Protein AF-D1YVV6-F1 (afdb_monomer_lite)

Foldseek 3Di:
DWDKFQADQQKWKWFDDQFKIKIKHFLQAWDWAWEDEPPDIDIDTHHRQKIKMKIFRGHDDVSVVVRLVVCCCVSVVSDHFYAYALPDPCLVVDRMHMAIGQKEAAACPDRGRHDRVSNYHHHDDQRHGWMWGGDDSIITTDGGGDTDMDMDGRD

Structure (mmCIF, N/CA/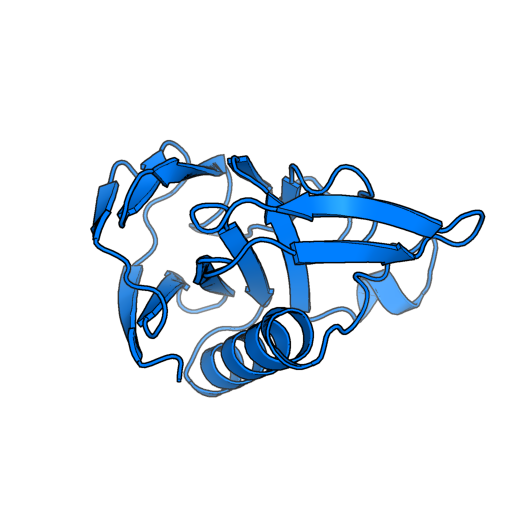C/O backbone):
data_AF-D1YVV6-F1
#
_entry.id   AF-D1YVV6-F1
#
loop_
_atom_site.group_PDB
_atom_site.id
_atom_site.type_symbol
_atom_site.label_atom_id
_atom_site.label_alt_id
_atom_site.label_comp_id
_atom_site.label_asym_id
_atom_site.label_entity_id
_atom_site.label_seq_id
_atom_site.pdbx_PDB_ins_code
_atom_site.Cartn_x
_atom_site.Cartn_y
_atom_site.Cartn_z
_atom_site.occupancy
_atom_site.B_iso_or_equiv
_atom_site.auth_seq_id
_atom_site.auth_comp_id
_atom_site.auth_asym_id
_atom_site.auth_atom_id
_atom_site.pdbx_PDB_model_num
ATOM 1 N N . MET A 1 1 ? 9.052 -7.338 12.928 1.00 87.81 1 MET A N 1
ATOM 2 C CA . MET A 1 1 ? 8.189 -6.784 13.987 1.00 87.81 1 MET A CA 1
ATOM 3 C C . MET A 1 1 ? 7.047 -7.740 14.271 1.00 87.81 1 MET A C 1
ATOM 5 O O . MET A 1 1 ? 6.640 -8.465 13.379 1.00 87.81 1 MET A O 1
ATOM 9 N N . ASN A 1 2 ? 6.530 -7.742 15.497 1.00 90.94 2 ASN A N 1
ATOM 10 C CA . ASN A 1 2 ? 5.262 -8.388 15.822 1.00 90.94 2 ASN A CA 1
ATOM 11 C C . ASN A 1 2 ? 4.398 -7.336 16.509 1.00 90.94 2 ASN A C 1
ATOM 13 O O . ASN A 1 2 ? 4.760 -6.864 17.586 1.00 90.94 2 ASN A O 1
ATOM 17 N N . GLY A 1 3 ? 3.312 -6.927 15.865 1.00 93.69 3 GLY A N 1
ATOM 18 C CA . GLY A 1 3 ? 2.447 -5.865 16.355 1.00 93.69 3 GLY A CA 1
ATOM 19 C C . GLY A 1 3 ? 1.019 -6.027 15.863 1.00 93.69 3 GLY A C 1
ATOM 20 O O . GLY A 1 3 ? 0.771 -6.576 14.791 1.00 93.69 3 GLY A O 1
ATOM 21 N N . GLU A 1 4 ? 0.092 -5.534 16.669 1.00 97.06 4 GLU A N 1
ATOM 22 C CA . GLU A 1 4 ? -1.321 -5.435 16.339 1.00 97.06 4 GLU A CA 1
ATOM 23 C C . GLU A 1 4 ? -1.736 -3.976 16.499 1.00 97.06 4 GLU A C 1
ATOM 25 O O . GLU A 1 4 ? -1.532 -3.374 17.555 1.00 97.06 4 GLU A O 1
ATOM 30 N N . PHE A 1 5 ? -2.288 -3.403 15.435 1.00 97.88 5 PHE A N 1
ATOM 31 C CA . PHE A 1 5 ? -2.622 -1.987 15.367 1.00 97.88 5 PHE A CA 1
ATOM 32 C C . PHE A 1 5 ? -4.107 -1.837 15.075 1.00 97.88 5 PHE A C 1
ATOM 34 O O . PHE A 1 5 ? -4.564 -2.241 14.009 1.00 97.88 5 PHE A O 1
ATOM 41 N N . ALA A 1 6 ? -4.856 -1.237 15.999 1.00 98.00 6 ALA A N 1
ATOM 42 C CA . ALA A 1 6 ? -6.231 -0.831 15.730 1.00 98.00 6 ALA A CA 1
ATOM 43 C C . ALA A 1 6 ? -6.245 0.223 14.613 1.00 98.00 6 ALA A C 1
ATOM 45 O O . ALA A 1 6 ? -5.557 1.242 14.728 1.00 98.00 6 ALA A O 1
ATOM 46 N N . LEU A 1 7 ? -7.019 -0.027 13.559 1.00 98.19 7 LEU A N 1
ATOM 47 C CA . LEU A 1 7 ? -7.073 0.804 12.362 1.00 98.19 7 LEU A CA 1
ATOM 48 C C . LEU A 1 7 ? -8.516 0.915 11.863 1.00 98.19 7 LEU A C 1
ATOM 50 O O . LEU A 1 7 ? -9.076 -0.049 11.336 1.00 98.19 7 LEU A O 1
ATOM 54 N N . GLY A 1 8 ? -9.101 2.097 12.038 1.00 96.38 8 GLY A N 1
ATOM 55 C CA . GLY A 1 8 ? -10.422 2.439 11.518 1.00 96.38 8 GLY A CA 1
ATOM 56 C C . GLY A 1 8 ? -10.426 2.794 10.022 1.00 96.38 8 GLY A C 1
ATOM 57 O O . GLY A 1 8 ? -9.371 2.924 9.401 1.00 96.38 8 GLY A O 1
ATOM 58 N N . PRO A 1 9 ? -11.618 2.997 9.429 1.00 93.88 9 PRO A N 1
ATOM 59 C CA . PRO A 1 9 ? -11.764 3.305 8.004 1.00 93.88 9 PRO A CA 1
ATOM 60 C C . PRO A 1 9 ? -11.236 4.693 7.608 1.00 93.88 9 PRO A C 1
ATOM 62 O O . PRO A 1 9 ? -10.878 4.882 6.449 1.00 93.88 9 PRO A O 1
ATOM 65 N N . ASP A 1 10 ? -11.159 5.642 8.542 1.00 96.75 10 ASP A N 1
ATOM 66 C CA . ASP A 1 10 ? -10.648 7.003 8.303 1.00 96.75 10 ASP A CA 1
ATOM 67 C C . ASP A 1 10 ? -9.241 7.202 8.882 1.00 96.75 10 ASP A C 1
ATOM 69 O O . ASP A 1 10 ? -8.770 8.328 9.049 1.00 96.75 10 ASP A O 1
ATOM 73 N N . GLU A 1 11 ? -8.552 6.107 9.201 1.00 98.31 11 GLU A N 1
ATOM 74 C CA . GLU A 1 11 ? -7.191 6.107 9.725 1.00 98.31 11 GLU A CA 1
ATOM 75 C C . GLU A 1 11 ? -6.213 5.491 8.718 1.00 98.31 11 GLU A C 1
ATOM 77 O O . GLU A 1 11 ? -6.567 4.650 7.891 1.00 98.31 11 GLU A O 1
ATOM 82 N N . ILE A 1 12 ? -4.952 5.900 8.821 1.00 98.75 12 ILE A N 1
ATOM 83 C CA . ILE A 1 12 ? -3.820 5.315 8.101 1.00 98.75 12 ILE A CA 1
ATOM 84 C C . ILE A 1 12 ? -2.764 4.884 9.114 1.00 98.75 12 ILE A C 1
ATOM 86 O O . ILE A 1 12 ? -2.430 5.637 10.030 1.00 98.75 12 ILE A O 1
ATOM 90 N N . LEU A 1 13 ? -2.227 3.679 8.950 1.00 98.69 13 LEU A N 1
ATOM 91 C CA . LEU A 1 13 ? -1.032 3.236 9.658 1.00 98.69 13 LEU A CA 1
ATOM 92 C C . LEU A 1 13 ? 0.180 3.498 8.769 1.00 98.69 13 LEU A C 1
ATOM 94 O O . LEU A 1 13 ? 0.244 2.990 7.653 1.00 98.69 13 LEU A O 1
ATOM 98 N N . PHE A 1 14 ? 1.149 4.248 9.273 1.00 98.44 14 PHE A N 1
ATOM 99 C CA . PHE A 1 14 ? 2.455 4.403 8.652 1.00 98.44 14 PHE A CA 1
ATOM 100 C C . PHE A 1 14 ? 3.468 3.480 9.320 1.00 98.44 14 PHE A C 1
ATOM 102 O O . PHE A 1 14 ? 3.619 3.511 10.541 1.00 98.44 14 PHE A O 1
ATOM 109 N N . LEU A 1 15 ? 4.192 2.709 8.513 1.00 97.94 15 LEU A N 1
ATOM 110 C CA . LEU A 1 15 ? 5.436 2.043 8.888 1.00 97.94 15 LEU A CA 1
ATOM 111 C C . LEU A 1 15 ? 6.590 2.759 8.191 1.00 97.94 15 LEU A C 1
ATOM 113 O O . LEU A 1 15 ? 6.504 3.017 6.993 1.00 97.94 15 LEU A O 1
ATOM 117 N N . PHE A 1 16 ? 7.659 3.095 8.904 1.00 97.00 16 PHE A N 1
ATOM 118 C CA . PHE A 1 16 ? 8.777 3.809 8.291 1.00 97.00 16 PHE A CA 1
ATOM 119 C C . PHE A 1 16 ? 10.118 3.530 8.970 1.00 97.00 16 PHE A C 1
ATOM 121 O O . PHE A 1 16 ? 10.208 3.334 10.185 1.00 97.00 16 PHE A O 1
ATOM 128 N N . ASP A 1 17 ? 11.169 3.566 8.161 1.00 93.62 17 ASP A N 1
ATOM 129 C CA . ASP A 1 17 ? 12.534 3.857 8.585 1.00 93.62 17 ASP A CA 1
ATOM 130 C C . ASP A 1 17 ? 12.938 5.196 7.954 1.00 93.62 17 ASP A C 1
ATOM 132 O O . ASP A 1 17 ? 12.231 5.698 7.085 1.00 93.62 17 ASP A O 1
ATOM 136 N N . GLY A 1 18 ? 14.013 5.840 8.411 1.00 92.19 18 GLY A N 1
ATOM 137 C CA . GLY A 1 18 ? 14.367 7.198 7.964 1.00 92.19 18 GLY A CA 1
ATOM 138 C C . GLY A 1 18 ? 14.415 7.410 6.439 1.00 92.19 18 GLY A C 1
ATOM 139 O O . GLY A 1 18 ? 14.300 8.552 5.999 1.00 92.19 18 GLY A O 1
ATOM 140 N N . ASP A 1 19 ? 14.517 6.333 5.653 1.00 94.25 19 ASP A N 1
ATOM 141 C CA . ASP A 1 19 ? 14.666 6.345 4.200 1.00 94.25 19 ASP A CA 1
ATOM 142 C C . ASP A 1 19 ? 13.456 5.788 3.431 1.00 94.25 19 ASP A C 1
ATOM 144 O O . ASP A 1 19 ? 13.399 5.946 2.213 1.00 94.25 19 ASP A O 1
ATOM 148 N N . ASN A 1 20 ? 12.492 5.133 4.082 1.00 95.50 20 ASN A N 1
ATOM 149 C CA . ASN A 1 20 ? 11.392 4.442 3.405 1.00 95.50 20 ASN A CA 1
ATOM 150 C C . ASN A 1 20 ? 10.090 4.534 4.212 1.00 95.50 20 ASN A C 1
ATOM 152 O O . ASN A 1 20 ? 10.090 4.459 5.440 1.00 95.50 20 ASN A O 1
ATOM 156 N N . THR A 1 21 ? 8.956 4.619 3.515 1.00 97.75 21 THR A N 1
ATOM 157 C CA . THR A 1 21 ? 7.632 4.805 4.128 1.00 97.75 21 THR A CA 1
ATOM 158 C C . THR A 1 21 ? 6.607 3.867 3.504 1.00 97.75 21 THR A C 1
ATOM 160 O O . THR A 1 21 ? 6.446 3.844 2.290 1.00 97.75 21 THR A O 1
ATOM 163 N N . VAL A 1 22 ? 5.847 3.147 4.321 1.00 98.38 22 VAL A N 1
ATOM 164 C CA . VAL A 1 22 ? 4.687 2.352 3.907 1.00 98.38 22 VAL A CA 1
ATOM 165 C C . VAL A 1 22 ? 3.453 2.891 4.610 1.00 98.38 22 VAL A C 1
ATOM 167 O O . VAL A 1 22 ? 3.467 3.069 5.823 1.00 98.38 22 VAL A O 1
ATOM 170 N N . GLY A 1 23 ? 2.385 3.153 3.866 1.00 98.50 23 GLY A N 1
ATOM 171 C CA . GLY A 1 23 ? 1.073 3.476 4.424 1.00 98.50 23 GLY A CA 1
ATOM 172 C C . GLY A 1 23 ? 0.095 2.345 4.183 1.00 98.50 23 GLY A C 1
ATOM 173 O O . GLY A 1 23 ? 0.100 1.750 3.108 1.00 98.50 23 GLY A O 1
ATOM 174 N N . ILE A 1 24 ? -0.742 2.070 5.176 1.00 98.69 24 ILE A N 1
ATOM 175 C CA . ILE A 1 24 ? -1.754 1.021 5.150 1.00 98.69 24 ILE A CA 1
ATOM 176 C C . ILE A 1 24 ? -3.094 1.635 5.547 1.00 98.69 24 ILE A C 1
ATOM 178 O O . ILE A 1 24 ? -3.200 2.264 6.602 1.00 98.69 24 ILE A O 1
ATOM 182 N N . VAL A 1 25 ? -4.116 1.419 4.724 1.00 98.62 25 VAL A N 1
ATOM 183 C CA . VAL A 1 25 ? -5.511 1.774 5.020 1.00 98.62 25 VAL A CA 1
ATOM 184 C C . VAL A 1 25 ? -6.413 0.563 4.834 1.00 98.62 25 VAL A C 1
ATOM 186 O O . VAL A 1 25 ? -6.078 -0.378 4.113 1.00 98.62 25 VAL A O 1
ATOM 189 N N . LYS A 1 26 ? -7.588 0.614 5.456 1.00 98.19 26 LYS A N 1
ATOM 190 C CA . LYS A 1 26 ? -8.684 -0.315 5.181 1.00 98.19 26 LYS A CA 1
ATOM 191 C C . LYS A 1 26 ? -9.363 0.031 3.860 1.00 98.19 26 LYS A C 1
ATOM 193 O O . LYS A 1 26 ? -9.605 1.208 3.574 1.00 98.19 26 LYS A O 1
ATOM 198 N N . ALA A 1 27 ? -9.768 -0.977 3.093 1.00 97.12 27 ALA A N 1
ATOM 199 C CA . ALA A 1 27 ? -10.605 -0.789 1.911 1.00 97.12 27 ALA A CA 1
ATOM 200 C C . ALA A 1 27 ? -11.907 -0.046 2.269 1.00 97.12 27 ALA A C 1
ATOM 202 O O . ALA A 1 27 ? -12.360 0.802 1.497 1.00 97.12 27 ALA A O 1
ATOM 203 N N . GLY A 1 28 ? -12.448 -0.294 3.470 1.00 95.69 28 GLY A N 1
ATOM 204 C CA . GLY A 1 28 ? -13.544 0.445 4.111 1.00 95.69 28 GLY A CA 1
ATOM 205 C C . GLY A 1 28 ? -14.940 0.089 3.603 1.00 95.69 28 GLY A C 1
ATOM 206 O O . GLY A 1 28 ? -15.925 0.298 4.301 1.00 95.69 28 GLY A O 1
ATOM 207 N N . HIS A 1 29 ? -15.037 -0.471 2.403 1.00 94.31 29 HIS A N 1
ATOM 208 C CA . HIS A 1 29 ? -16.267 -0.965 1.801 1.00 94.31 29 HIS A CA 1
ATOM 209 C C . HIS A 1 29 ? -15.943 -2.062 0.789 1.00 94.31 29 HIS A C 1
ATOM 211 O O . HIS A 1 29 ? -14.809 -2.169 0.322 1.00 94.31 29 HIS A O 1
ATOM 217 N N . LEU A 1 30 ? -16.958 -2.850 0.428 1.00 95.69 30 LEU A N 1
ATOM 218 C CA . LEU A 1 30 ? -16.848 -3.807 -0.668 1.00 95.69 30 LEU A CA 1
ATOM 219 C C . LEU A 1 30 ? -16.497 -3.070 -1.958 1.00 95.69 30 LEU A C 1
ATOM 221 O O . LEU A 1 30 ? -17.235 -2.176 -2.382 1.00 95.69 30 LEU A O 1
ATOM 225 N N . LYS A 1 31 ? -15.385 -3.448 -2.589 1.00 93.94 31 LYS A N 1
ATOM 226 C CA . LYS A 1 31 ? -14.962 -2.825 -3.843 1.00 93.94 31 LYS A CA 1
ATOM 227 C C . LYS A 1 31 ? -14.207 -3.755 -4.762 1.00 93.94 31 LYS A C 1
ATOM 229 O O . LYS A 1 31 ? -13.748 -4.822 -4.374 1.00 93.94 31 LYS A O 1
ATOM 234 N N . ARG A 1 32 ? -14.097 -3.295 -6.002 1.00 94.06 32 ARG A N 1
ATOM 235 C CA . ARG A 1 32 ? -13.266 -3.891 -7.037 1.00 94.06 32 ARG A CA 1
ATOM 236 C C . ARG A 1 32 ? -12.043 -3.012 -7.218 1.00 94.06 32 ARG A C 1
ATOM 238 O O . ARG A 1 32 ? -12.189 -1.796 -7.335 1.00 94.06 32 ARG A O 1
ATOM 245 N N . VAL A 1 33 ? -10.876 -3.632 -7.240 1.00 94.00 33 VAL A N 1
ATOM 246 C CA . VAL A 1 33 ? -9.630 -3.014 -7.674 1.00 94.00 33 VAL A CA 1
ATOM 247 C C . VAL A 1 33 ? -9.284 -3.605 -9.030 1.00 94.00 33 VAL A C 1
ATOM 249 O O . VAL A 1 33 ? -9.237 -4.825 -9.184 1.00 94.00 33 VAL A O 1
ATOM 252 N N . PHE A 1 34 ? -9.096 -2.725 -10.006 1.00 94.00 34 PHE A N 1
ATOM 253 C CA . PHE A 1 34 ? -8.647 -3.090 -11.342 1.00 94.00 34 PHE A CA 1
ATOM 254 C C . PHE A 1 34 ? -7.125 -3.103 -11.350 1.00 94.00 34 PHE A C 1
ATOM 256 O O . PHE A 1 34 ? -6.495 -2.174 -10.839 1.00 94.00 34 PHE A O 1
ATOM 263 N N . ILE A 1 35 ? -6.547 -4.170 -11.882 1.00 95.19 35 ILE A N 1
ATOM 264 C CA . ILE A 1 35 ? -5.109 -4.367 -11.995 1.00 95.19 35 ILE A CA 1
ATOM 265 C C . ILE A 1 35 ? -4.808 -4.454 -13.486 1.00 95.19 35 ILE A C 1
ATOM 267 O O . ILE A 1 35 ? -5.149 -5.432 -14.146 1.00 95.19 35 ILE A O 1
ATOM 271 N N . GLU A 1 36 ? -4.190 -3.407 -14.010 1.00 94.12 36 GLU A N 1
ATOM 272 C CA . GLU A 1 36 ? -3.888 -3.259 -15.429 1.00 94.12 36 GLU A CA 1
ATOM 273 C C . GLU A 1 36 ? -2.487 -3.785 -15.702 1.00 94.12 36 GLU A C 1
ATOM 275 O O . GLU A 1 36 ? -1.497 -3.261 -15.178 1.00 94.12 36 GLU A O 1
ATOM 280 N N . THR A 1 37 ? -2.399 -4.821 -16.527 1.00 91.50 37 THR A N 1
ATOM 281 C CA . THR A 1 37 ? -1.132 -5.351 -17.032 1.00 91.50 37 THR A CA 1
ATOM 282 C C . THR A 1 37 ? -0.943 -4.927 -18.492 1.00 91.50 37 THR A C 1
ATOM 284 O O . THR A 1 37 ? -1.787 -4.250 -19.072 1.00 91.50 37 THR A O 1
ATOM 287 N N . GLU A 1 38 ? 0.175 -5.295 -19.122 1.00 88.06 38 GLU A N 1
ATOM 288 C CA . GLU A 1 38 ? 0.355 -5.015 -20.557 1.00 88.06 38 GLU A CA 1
ATOM 289 C C . GLU A 1 38 ? -0.593 -5.839 -21.445 1.00 88.06 38 GLU A C 1
ATOM 291 O O . GLU A 1 38 ? -0.930 -5.407 -22.546 1.00 88.06 38 GLU A O 1
ATOM 296 N N . ASP A 1 39 ? -1.006 -7.019 -20.976 1.00 89.56 39 ASP A N 1
ATOM 297 C CA . ASP A 1 39 ? -1.680 -8.025 -21.797 1.00 89.56 39 ASP A CA 1
ATOM 298 C C . ASP A 1 39 ? -3.177 -8.168 -21.453 1.00 89.56 39 ASP A C 1
ATOM 300 O O . ASP A 1 39 ? -3.981 -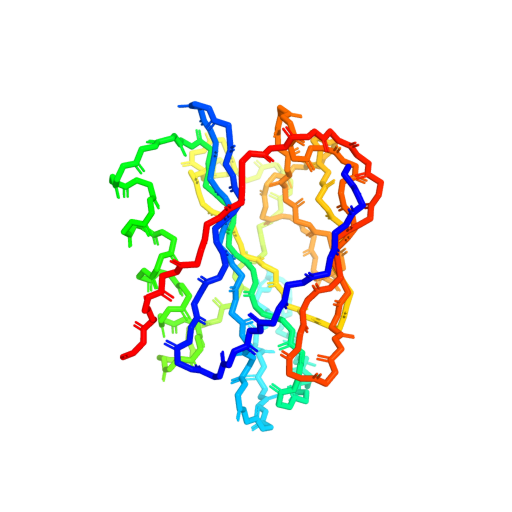8.494 -22.327 1.00 89.56 39 ASP A O 1
ATOM 304 N N . GLU A 1 40 ? -3.565 -7.898 -20.203 1.00 92.44 40 GLU A N 1
ATOM 305 C CA . GLU A 1 40 ? -4.944 -8.018 -19.715 1.00 92.44 40 GLU A CA 1
ATOM 306 C C . GLU A 1 40 ? -5.248 -7.126 -18.495 1.00 92.44 40 GLU A C 1
ATOM 308 O O . GLU A 1 40 ? -4.342 -6.684 -17.782 1.00 92.44 40 GLU A O 1
ATOM 313 N N . GLU A 1 41 ? -6.542 -6.924 -18.233 1.00 94.00 41 GLU A N 1
ATOM 314 C CA . GLU A 1 41 ? -7.068 -6.335 -16.997 1.00 94.00 41 GLU A CA 1
ATOM 315 C C . GLU A 1 41 ? -7.528 -7.464 -16.061 1.00 94.00 41 GLU A C 1
ATOM 317 O O . GLU A 1 41 ? -8.348 -8.308 -16.434 1.00 94.00 41 GLU A O 1
ATOM 322 N N . LEU A 1 42 ? -7.029 -7.463 -14.826 1.00 93.81 42 LEU A N 1
ATOM 323 C CA . LEU A 1 42 ? -7.483 -8.355 -13.763 1.00 93.81 42 LEU A CA 1
ATOM 324 C C . LEU A 1 42 ? -8.373 -7.583 -12.783 1.00 93.81 42 LEU A C 1
ATOM 326 O O . LEU A 1 42 ? -8.164 -6.399 -12.520 1.00 93.81 42 LEU A O 1
ATOM 330 N N . VAL A 1 43 ? -9.351 -8.269 -12.190 1.00 94.00 43 VAL A N 1
ATOM 331 C CA . VAL A 1 43 ? -10.262 -7.677 -11.201 1.00 94.00 43 VAL A CA 1
ATOM 332 C C . VAL A 1 43 ? -10.131 -8.410 -9.876 1.00 94.00 43 VAL A C 1
ATOM 334 O O . VAL A 1 43 ? -10.429 -9.600 -9.786 1.00 94.00 43 VAL A O 1
ATOM 337 N N . GLN A 1 44 ? -9.754 -7.676 -8.831 1.00 94.25 44 GLN A N 1
ATOM 338 C CA . GLN A 1 44 ? -9.701 -8.182 -7.465 1.00 94.25 44 GLN A CA 1
ATOM 339 C C . GLN A 1 44 ? -10.842 -7.606 -6.627 1.00 94.25 44 GLN A C 1
ATOM 341 O O . GLN A 1 44 ? -11.097 -6.401 -6.632 1.00 94.25 44 GLN A O 1
ATOM 346 N N . PHE A 1 45 ? -11.530 -8.472 -5.886 1.00 95.69 45 PHE A N 1
ATOM 347 C CA . PHE A 1 45 ? -12.576 -8.077 -4.947 1.00 95.69 45 PHE A CA 1
ATOM 348 C C . PHE A 1 45 ? -11.975 -7.895 -3.559 1.00 95.69 45 PHE A C 1
ATOM 350 O O . PHE A 1 45 ? -11.284 -8.786 -3.076 1.00 95.69 45 PHE A O 1
ATOM 357 N N . LEU A 1 46 ? -12.262 -6.756 -2.931 1.00 96.88 46 LEU A N 1
ATOM 358 C CA . LEU A 1 46 ? -11.852 -6.452 -1.567 1.00 96.88 46 LEU A CA 1
ATOM 359 C C . LEU A 1 46 ? -13.066 -6.379 -0.644 1.00 96.88 46 LEU A C 1
ATOM 361 O O . LEU A 1 46 ? -14.050 -5.692 -0.946 1.00 96.88 46 LEU A O 1
ATOM 365 N N . GLY A 1 47 ? -12.970 -7.056 0.496 1.00 97.19 47 GLY A N 1
ATOM 366 C CA . GLY A 1 47 ? -13.819 -6.853 1.661 1.00 97.19 47 GLY A CA 1
ATOM 367 C C . GLY A 1 47 ? -13.515 -5.523 2.366 1.00 97.19 47 GLY A C 1
ATOM 368 O O . GLY A 1 47 ? -12.428 -4.976 2.200 1.00 97.19 47 GLY A O 1
ATOM 369 N N . PRO A 1 48 ? -14.433 -4.993 3.200 1.00 97.06 48 PRO A N 1
ATOM 370 C CA . PRO A 1 48 ? -14.204 -3.746 3.941 1.00 97.06 48 PRO A CA 1
ATOM 371 C C . PRO A 1 48 ? -12.950 -3.764 4.827 1.00 97.06 48 PRO A C 1
ATOM 373 O O . PRO A 1 48 ? -12.325 -2.722 5.032 1.00 97.06 48 PRO A O 1
ATOM 376 N N . GLU A 1 49 ? -12.589 -4.946 5.329 1.00 97.75 49 GLU A N 1
ATOM 377 C CA . GLU A 1 49 ? -11.453 -5.147 6.227 1.00 97.75 49 GLU A CA 1
ATOM 378 C C . GLU A 1 49 ? -10.118 -5.357 5.512 1.00 97.75 49 GLU A C 1
ATOM 380 O O . GLU A 1 49 ? -9.074 -5.242 6.164 1.00 97.75 49 GLU A O 1
ATOM 385 N N . ASP A 1 50 ? -10.145 -5.630 4.207 1.00 97.81 50 ASP A N 1
ATOM 386 C CA . ASP A 1 50 ? -8.938 -5.840 3.416 1.00 97.81 50 ASP A CA 1
ATOM 387 C C . ASP A 1 50 ? -8.100 -4.566 3.371 1.00 97.81 50 ASP A C 1
ATOM 389 O O . ASP A 1 50 ? -8.576 -3.449 3.608 1.00 97.81 50 ASP A O 1
ATOM 393 N N . LEU A 1 51 ? -6.817 -4.737 3.086 1.00 98.25 51 LEU A N 1
ATOM 394 C CA . LEU A 1 51 ? -5.838 -3.668 3.131 1.00 98.25 51 LEU A CA 1
ATOM 395 C C . LEU A 1 51 ? -5.591 -3.111 1.735 1.00 98.25 51 LEU A C 1
ATOM 397 O O . LEU A 1 51 ? -5.570 -3.839 0.745 1.00 98.25 51 LEU A O 1
ATOM 401 N N . ILE A 1 52 ? -5.324 -1.812 1.679 1.00 97.81 52 ILE A N 1
ATOM 402 C CA . ILE A 1 52 ? -4.651 -1.174 0.551 1.00 97.81 52 ILE A CA 1
ATOM 403 C C . ILE A 1 52 ? -3.383 -0.554 1.121 1.00 97.81 52 ILE A C 1
ATOM 405 O O . ILE A 1 52 ? -3.444 0.276 2.033 1.00 97.81 52 ILE A O 1
ATOM 409 N N . ALA A 1 53 ? -2.234 -0.991 0.617 1.00 98.12 53 ALA A N 1
ATOM 410 C CA . ALA A 1 53 ? -0.934 -0.566 1.101 1.00 98.12 53 ALA A CA 1
ATOM 411 C C . ALA A 1 53 ? -0.127 0.084 -0.020 1.00 98.12 53 ALA A C 1
ATOM 413 O O . ALA A 1 53 ? -0.055 -0.435 -1.131 1.00 98.12 53 ALA A O 1
ATOM 414 N N . ALA A 1 54 ? 0.509 1.209 0.286 1.00 97.69 54 ALA A N 1
ATOM 415 C CA . ALA A 1 54 ? 1.399 1.912 -0.622 1.00 97.69 54 ALA A CA 1
ATOM 416 C C . ALA A 1 54 ? 2.786 2.007 0.005 1.00 97.69 54 ALA A C 1
ATOM 418 O O . ALA A 1 54 ? 2.922 2.449 1.143 1.00 97.69 54 ALA A O 1
ATOM 419 N N . SER A 1 55 ? 3.810 1.609 -0.742 1.00 97.06 55 SER A N 1
ATOM 420 C CA . SER A 1 55 ? 5.207 1.680 -0.324 1.00 97.06 55 SER A CA 1
ATOM 421 C C . SER A 1 55 ? 5.933 2.734 -1.136 1.00 97.06 55 SER A C 1
ATOM 423 O O . SER A 1 55 ? 5.900 2.697 -2.366 1.00 97.06 55 SER A O 1
ATOM 425 N N . CYS A 1 56 ? 6.580 3.663 -0.444 1.00 96.38 56 CYS A N 1
ATOM 426 C CA . CYS A 1 56 ? 7.408 4.716 -0.993 1.00 96.38 56 CYS A CA 1
ATOM 427 C C . CYS A 1 56 ? 8.868 4.508 -0.581 1.00 96.38 56 CYS A C 1
ATOM 429 O O . CYS A 1 56 ? 9.179 4.340 0.598 1.00 96.38 56 CYS A O 1
ATOM 431 N N . PHE A 1 57 ? 9.776 4.557 -1.556 1.00 93.25 57 PHE A N 1
ATOM 432 C CA . PHE A 1 57 ? 11.220 4.364 -1.350 1.00 93.25 57 PHE A CA 1
ATOM 433 C C . PHE A 1 57 ? 11.930 5.653 -0.908 1.00 93.25 57 PHE A C 1
ATOM 435 O O . PHE A 1 57 ? 13.069 5.903 -1.301 1.00 93.25 57 PHE A O 1
ATOM 442 N N . GLU A 1 58 ? 11.207 6.500 -0.178 1.00 94.8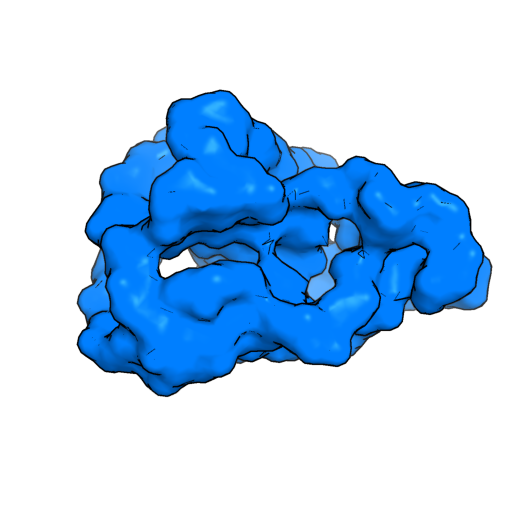8 58 GLU A N 1
ATOM 443 C CA . GLU A 1 58 ? 11.679 7.741 0.428 1.00 94.88 58 GLU A CA 1
ATOM 444 C C . GLU A 1 58 ? 11.078 7.863 1.846 1.00 94.88 58 GLU A C 1
ATOM 446 O O . GLU A 1 58 ? 10.010 7.312 2.145 1.00 94.88 58 GLU A O 1
ATOM 451 N N . GLY A 1 59 ? 11.769 8.590 2.726 1.00 94.81 59 GLY A N 1
ATOM 452 C CA . GLY A 1 59 ? 11.336 8.880 4.092 1.00 94.81 59 GLY A CA 1
ATOM 453 C C . GLY A 1 59 ? 10.795 10.302 4.277 1.00 94.81 59 GLY A C 1
ATOM 454 O O . GLY A 1 59 ? 10.907 11.168 3.405 1.00 94.81 59 GLY A O 1
ATOM 455 N N . GLY A 1 60 ? 10.232 10.556 5.460 1.00 96.25 60 GLY A N 1
ATOM 456 C CA . GLY A 1 60 ? 9.792 11.882 5.901 1.00 96.25 60 GLY A CA 1
ATOM 457 C C . GLY A 1 60 ? 8.401 12.309 5.416 1.00 96.25 60 GLY A C 1
ATOM 458 O O . GLY A 1 60 ? 7.682 11.577 4.740 1.00 96.25 60 GLY A O 1
ATOM 459 N N . GLU A 1 61 ? 8.013 13.535 5.775 1.00 96.44 61 GLU A N 1
ATOM 460 C CA . GLU A 1 61 ? 6.644 14.045 5.585 1.00 96.44 61 GLU A CA 1
ATOM 461 C C . GLU A 1 61 ? 6.196 14.068 4.120 1.00 96.44 61 GLU A C 1
ATOM 463 O O . GLU A 1 61 ? 5.067 13.707 3.800 1.00 96.44 61 GLU A O 1
ATOM 468 N N . LYS A 1 62 ? 7.098 14.404 3.190 1.00 96.69 62 LYS A N 1
ATOM 469 C CA . LYS A 1 62 ? 6.774 14.379 1.758 1.00 96.69 62 LYS A CA 1
ATOM 470 C C . LYS A 1 62 ? 6.398 12.972 1.281 1.00 96.69 62 LYS A C 1
ATOM 472 O O . LYS A 1 62 ? 5.462 12.833 0.496 1.00 96.69 62 LYS A O 1
ATOM 477 N N . ALA A 1 63 ? 7.101 11.942 1.755 1.00 97.00 63 ALA A N 1
ATOM 478 C CA . ALA A 1 63 ? 6.790 10.559 1.416 1.00 97.00 63 ALA A CA 1
ATOM 479 C C . ALA A 1 63 ? 5.433 10.137 2.000 1.00 97.00 63 ALA A C 1
ATOM 481 O O . ALA A 1 63 ? 4.632 9.526 1.294 1.00 97.00 63 ALA A O 1
ATOM 482 N N . ARG A 1 64 ? 5.124 10.540 3.242 1.00 97.75 64 ARG A N 1
ATOM 483 C CA . ARG A 1 64 ? 3.809 10.309 3.871 1.00 97.75 64 ARG A CA 1
ATOM 484 C C . ARG A 1 64 ? 2.664 10.926 3.066 1.00 97.75 64 ARG A C 1
ATOM 486 O O . ARG A 1 64 ? 1.658 10.257 2.840 1.00 97.75 64 ARG A O 1
ATOM 493 N N . GLU A 1 65 ? 2.835 12.148 2.566 1.00 97.94 65 GLU A N 1
ATOM 494 C CA . GLU A 1 65 ? 1.829 12.814 1.728 1.00 97.94 65 GLU A CA 1
ATOM 495 C C . GLU A 1 65 ? 1.666 12.151 0.353 1.00 97.94 65 GLU A C 1
ATOM 497 O O . GLU A 1 65 ? 0.541 11.993 -0.129 1.00 97.94 65 GLU A O 1
ATOM 502 N N . MET A 1 66 ? 2.758 11.684 -0.262 1.00 97.56 66 MET A N 1
ATOM 503 C CA . MET A 1 66 ? 2.694 10.894 -1.500 1.00 97.56 66 MET A CA 1
ATOM 504 C C . MET A 1 66 ? 1.935 9.577 -1.295 1.00 97.56 66 MET A C 1
ATOM 506 O O . MET A 1 66 ? 1.064 9.232 -2.093 1.00 97.56 66 MET A O 1
ATOM 510 N N . VAL A 1 67 ? 2.244 8.868 -0.207 1.00 98.25 67 VAL A N 1
ATOM 511 C CA . VAL A 1 67 ? 1.584 7.622 0.203 1.00 98.25 67 VAL A CA 1
ATOM 512 C C . VAL A 1 67 ? 0.093 7.848 0.436 1.00 98.25 67 VAL A C 1
ATOM 514 O O . VAL A 1 67 ? -0.728 7.177 -0.185 1.00 98.25 67 VAL A O 1
ATOM 517 N N . ARG A 1 68 ? -0.267 8.835 1.261 1.00 98.44 68 ARG A N 1
ATOM 518 C CA . ARG A 1 68 ? -1.657 9.225 1.529 1.00 98.44 68 ARG A CA 1
ATOM 519 C C . ARG A 1 68 ? -2.410 9.552 0.239 1.00 98.44 68 ARG A C 1
ATOM 521 O O . ARG A 1 68 ? -3.506 9.041 0.032 1.00 98.44 68 ARG A O 1
ATOM 528 N N . SER A 1 69 ? -1.813 10.361 -0.636 1.00 97.88 69 SER A N 1
ATOM 529 C CA . SER A 1 69 ? -2.427 10.770 -1.905 1.00 97.88 69 SER A CA 1
ATOM 530 C C . SER A 1 69 ? -2.684 9.579 -2.824 1.00 97.88 69 SER A C 1
ATOM 532 O O . SER A 1 69 ? -3.766 9.471 -3.395 1.00 97.88 69 SER A O 1
ATOM 534 N N . MET A 1 70 ? -1.725 8.657 -2.949 1.00 97.31 70 MET A N 1
ATOM 535 C CA . MET A 1 70 ? -1.925 7.457 -3.761 1.00 97.31 70 MET A CA 1
ATOM 536 C C . MET A 1 70 ? -3.017 6.558 -3.178 1.00 97.31 70 MET A C 1
ATOM 538 O O . MET A 1 70 ? -3.898 6.109 -3.906 1.00 97.31 70 MET A O 1
ATOM 542 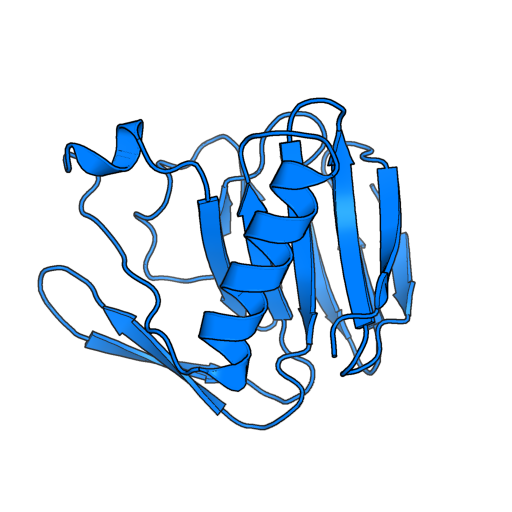N N . LEU A 1 71 ? -2.996 6.323 -1.865 1.00 97.94 71 LEU A N 1
ATOM 543 C CA . LEU A 1 71 ? -4.025 5.523 -1.202 1.00 97.94 71 LEU A CA 1
ATOM 544 C C . LEU A 1 71 ? -5.413 6.141 -1.375 1.00 97.94 71 LEU A C 1
ATOM 546 O O . LEU A 1 71 ? -6.371 5.413 -1.611 1.00 97.94 71 LEU A O 1
ATOM 550 N N . PHE A 1 72 ? -5.522 7.470 -1.341 1.00 97.81 72 PHE A N 1
ATOM 551 C CA . PHE A 1 72 ? -6.761 8.179 -1.653 1.00 97.81 72 PHE A CA 1
ATOM 552 C C . PHE A 1 72 ? -7.200 7.968 -3.109 1.00 97.81 72 PHE A C 1
ATOM 554 O O . PHE A 1 72 ? -8.354 7.630 -3.358 1.00 97.81 72 PHE A O 1
ATOM 561 N N . LEU A 1 73 ? -6.292 8.104 -4.078 1.00 96.94 73 LEU A N 1
ATOM 562 C CA . LEU A 1 73 ? -6.604 7.917 -5.501 1.00 96.94 73 LEU A CA 1
ATOM 563 C C . LEU A 1 73 ? -7.038 6.485 -5.833 1.00 96.94 73 LEU A C 1
ATOM 565 O O . LEU A 1 73 ? -7.930 6.296 -6.660 1.00 96.94 73 LEU A O 1
ATOM 569 N N . VAL A 1 74 ? -6.440 5.484 -5.189 1.00 95.62 74 VAL A N 1
ATOM 570 C CA . VAL A 1 74 ? -6.816 4.075 -5.367 1.00 95.62 74 VAL A CA 1
ATOM 571 C C . VAL A 1 74 ? -8.123 3.774 -4.636 1.00 95.62 74 VAL A C 1
ATOM 573 O O . VAL A 1 74 ? -9.053 3.228 -5.225 1.00 95.62 74 VAL A O 1
ATOM 576 N N . ARG A 1 75 ? -8.231 4.150 -3.355 1.00 95.94 75 ARG A N 1
ATOM 577 C CA . ARG A 1 75 ? -9.394 3.814 -2.529 1.00 95.94 75 ARG A CA 1
ATOM 578 C C . ARG A 1 75 ? -10.627 4.622 -2.936 1.00 95.94 75 ARG A C 1
ATOM 580 O O . ARG A 1 75 ? -11.660 4.019 -3.188 1.00 95.94 75 ARG A O 1
ATOM 587 N N . GLU A 1 76 ? -10.544 5.941 -3.010 1.00 95.69 76 GLU A N 1
ATOM 588 C CA . GLU A 1 76 ? -11.704 6.802 -3.287 1.00 95.69 76 GLU A CA 1
ATOM 589 C C . GLU A 1 76 ? -11.838 7.133 -4.773 1.00 95.69 76 GLU A C 1
ATOM 591 O O . GLU A 1 76 ? -12.944 7.212 -5.301 1.00 95.69 76 GLU A O 1
ATOM 596 N N . GLY A 1 77 ? -10.707 7.309 -5.462 1.00 93.62 77 GLY A N 1
ATOM 597 C CA . GLY A 1 77 ? -10.688 7.684 -6.877 1.00 93.62 77 GLY A CA 1
ATOM 598 C C . GLY A 1 77 ? -10.872 6.521 -7.856 1.00 93.62 77 GLY A C 1
ATOM 599 O O . GLY A 1 77 ? -11.096 6.771 -9.036 1.00 93.62 77 GLY A O 1
ATOM 600 N N . GLY A 1 78 ? -10.762 5.267 -7.402 1.00 92.75 78 GLY A N 1
ATOM 601 C CA . GLY A 1 78 ? -10.859 4.087 -8.268 1.00 92.75 78 GLY A CA 1
ATOM 602 C C . GLY A 1 78 ? -9.722 3.969 -9.288 1.00 92.75 78 GLY A C 1
ATOM 603 O O . GLY A 1 78 ? -9.904 3.348 -10.332 1.00 92.75 78 GLY A O 1
ATOM 604 N N . THR A 1 79 ? -8.566 4.583 -9.012 1.00 95.00 79 THR A N 1
ATOM 605 C CA . THR A 1 79 ? -7.390 4.493 -9.891 1.00 95.00 79 THR A CA 1
ATOM 606 C C . THR A 1 79 ? -6.928 3.035 -9.984 1.00 95.00 79 THR A C 1
ATOM 608 O O . THR A 1 79 ? -6.735 2.414 -8.934 1.00 95.00 79 THR A O 1
ATOM 611 N N . PRO A 1 80 ? -6.731 2.480 -11.196 1.00 93.12 80 PRO A N 1
ATOM 612 C CA . PRO A 1 80 ? -6.263 1.109 -11.350 1.00 93.12 80 PRO A CA 1
ATOM 613 C C . PRO A 1 80 ? -4.823 0.944 -10.851 1.00 93.12 80 PRO A C 1
ATOM 615 O O . PRO A 1 80 ? -4.009 1.873 -10.900 1.00 93.12 80 PRO A O 1
ATOM 618 N N . LEU A 1 81 ? -4.491 -0.264 -10.400 1.00 93.69 81 LEU A N 1
ATOM 619 C CA . LEU A 1 81 ? -3.127 -0.654 -10.068 1.00 93.69 81 LEU A CA 1
ATOM 620 C C . LEU A 1 81 ? -2.394 -1.038 -11.349 1.00 93.69 81 LEU A C 1
ATOM 622 O O . LEU A 1 81 ? -2.758 -1.998 -12.016 1.00 93.69 81 LEU A O 1
ATOM 626 N N . LEU A 1 82 ? -1.357 -0.281 -11.695 1.00 91.44 82 LEU A N 1
ATOM 627 C CA . LEU A 1 82 ? -0.583 -0.529 -12.906 1.00 91.44 82 LEU A CA 1
ATOM 628 C C . LEU A 1 82 ? 0.546 -1.523 -12.626 1.00 91.44 82 LEU A C 1
ATOM 630 O O . LEU A 1 82 ? 1.419 -1.265 -11.791 1.00 91.44 82 LEU A O 1
ATOM 634 N N . VAL A 1 83 ? 0.563 -2.618 -13.377 1.00 90.31 83 VAL A N 1
ATOM 635 C CA . VAL A 1 83 ? 1.597 -3.649 -13.329 1.00 90.31 83 VAL A CA 1
ATOM 636 C C . VAL A 1 83 ? 2.413 -3.585 -14.611 1.00 90.31 83 VAL A C 1
ATOM 638 O O . VAL A 1 83 ? 1.948 -3.859 -15.714 1.00 90.31 83 VAL A O 1
ATOM 641 N N . LEU A 1 84 ? 3.674 -3.208 -14.459 1.00 89.25 84 LEU A N 1
ATOM 642 C CA . LEU A 1 84 ? 4.635 -3.093 -15.539 1.00 89.25 84 LEU A CA 1
ATOM 643 C C . LEU A 1 84 ? 5.353 -4.423 -15.773 1.00 89.25 84 LEU A C 1
ATOM 645 O O . LEU A 1 84 ? 5.637 -5.180 -14.843 1.00 89.25 84 LEU A O 1
ATOM 649 N N . ARG A 1 85 ? 5.794 -4.662 -17.010 1.00 86.69 85 ARG A N 1
ATOM 650 C CA . ARG A 1 85 ? 6.786 -5.712 -17.268 1.00 86.69 85 ARG A CA 1
ATOM 651 C C . ARG A 1 85 ? 8.106 -5.395 -16.559 1.00 86.69 85 ARG A C 1
ATOM 653 O O . ARG A 1 85 ? 8.526 -4.241 -16.468 1.00 86.69 85 ARG A O 1
ATOM 660 N N . LYS A 1 86 ? 8.821 -6.436 -16.119 1.00 84.69 86 LYS A N 1
ATOM 661 C CA . LYS A 1 86 ? 10.087 -6.307 -15.366 1.00 84.69 86 LYS A CA 1
ATOM 662 C C . LYS A 1 86 ? 11.156 -5.470 -16.077 1.00 84.69 86 LYS A C 1
ATOM 664 O O . LYS A 1 86 ? 11.902 -4.752 -15.419 1.00 84.69 86 LYS A O 1
ATOM 669 N N . SER A 1 87 ? 11.212 -5.529 -17.405 1.00 86.00 87 SER A N 1
ATOM 670 C CA . SER A 1 87 ? 12.162 -4.780 -18.238 1.00 86.00 87 SER A CA 1
ATOM 671 C C . SER A 1 87 ? 11.719 -3.348 -18.568 1.00 86.00 87 SER A C 1
ATOM 673 O O . SER A 1 87 ? 12.440 -2.639 -19.271 1.00 86.00 87 SER A O 1
ATOM 675 N N . HIS A 1 88 ? 10.554 -2.897 -18.092 1.00 88.69 88 HIS A N 1
ATOM 676 C CA . HIS A 1 88 ? 10.017 -1.594 -18.466 1.00 88.69 88 HIS A CA 1
ATOM 677 C C . HIS A 1 88 ? 10.842 -0.441 -17.851 1.00 88.69 88 HIS A C 1
ATOM 679 O O . HIS A 1 88 ? 11.030 -0.416 -16.636 1.00 88.69 88 HIS A O 1
ATOM 685 N N . PRO A 1 89 ? 11.268 0.588 -18.614 1.00 87.00 89 PRO A N 1
ATOM 686 C CA . PRO A 1 89 ? 12.140 1.661 -18.106 1.00 87.00 89 PRO A CA 1
ATOM 687 C C . PRO A 1 89 ? 11.571 2.477 -16.936 1.00 87.00 89 PRO A C 1
ATOM 689 O O . PRO A 1 89 ? 12.300 3.186 -16.240 1.00 87.00 89 PRO A O 1
ATOM 692 N N . ALA A 1 90 ? 10.251 2.464 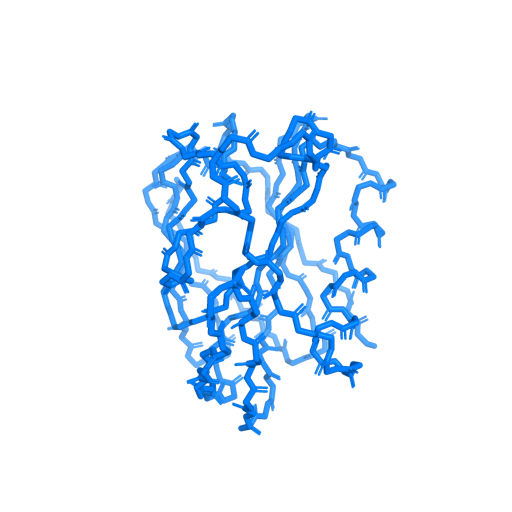-16.737 1.00 87.31 90 ALA A N 1
ATOM 693 C CA . ALA A 1 90 ? 9.636 3.146 -15.601 1.00 87.31 90 ALA A CA 1
ATOM 694 C C . ALA A 1 90 ? 9.877 2.428 -14.264 1.00 87.31 90 ALA A C 1
ATOM 696 O O . ALA A 1 90 ? 9.900 3.119 -13.251 1.00 87.31 90 ALA A O 1
ATOM 697 N N . THR A 1 91 ? 10.138 1.113 -14.236 1.00 84.38 91 THR A N 1
ATOM 698 C CA . THR A 1 91 ? 10.369 0.368 -12.978 1.00 84.38 91 THR A CA 1
ATOM 699 C C . THR A 1 91 ? 11.552 0.930 -12.183 1.00 84.38 91 THR A C 1
ATOM 701 O O . THR A 1 91 ? 11.506 0.967 -10.958 1.00 84.38 91 THR A O 1
ATOM 704 N N . GLN A 1 92 ? 12.567 1.476 -12.865 1.00 83.25 92 GLN A N 1
ATOM 705 C CA . GLN A 1 92 ? 13.720 2.148 -12.247 1.00 83.25 92 GLN A CA 1
ATOM 706 C C . GLN A 1 92 ? 13.401 3.530 -11.655 1.00 83.25 92 GLN A C 1
ATOM 708 O O . GLN A 1 92 ? 14.181 4.064 -10.871 1.00 83.25 92 GLN A O 1
ATOM 713 N N . ARG A 1 93 ? 12.281 4.137 -12.061 1.00 86.94 93 ARG A N 1
ATOM 714 C CA . ARG A 1 93 ? 11.856 5.488 -11.663 1.00 86.94 93 ARG A CA 1
ATOM 715 C C . ARG A 1 93 ? 10.676 5.478 -10.697 1.00 86.94 93 ARG A C 1
ATOM 717 O O . ARG A 1 93 ? 10.349 6.531 -10.152 1.00 86.94 93 ARG A O 1
ATOM 724 N N . LEU A 1 94 ? 10.032 4.326 -10.498 1.00 87.12 94 LEU A N 1
ATOM 725 C CA . LEU A 1 94 ? 8.943 4.187 -9.543 1.00 87.12 94 LEU A CA 1
ATOM 726 C C . LEU A 1 94 ? 9.463 4.475 -8.139 1.00 87.12 94 LEU A C 1
ATOM 728 O O . LEU A 1 94 ? 10.307 3.761 -7.603 1.00 87.12 94 LEU A O 1
ATOM 732 N N . LYS A 1 95 ? 8.931 5.542 -7.551 1.00 88.69 95 LYS A N 1
ATOM 733 C CA . LYS A 1 95 ? 9.172 5.908 -6.153 1.00 88.69 95 LYS A CA 1
ATOM 734 C C . LYS A 1 95 ? 8.122 5.348 -5.216 1.00 88.69 95 LYS A C 1
ATOM 736 O O . LYS A 1 95 ? 8.323 5.379 -4.008 1.00 88.69 95 LYS A O 1
ATOM 741 N N . LEU A 1 96 ? 6.995 4.919 -5.776 1.00 92.50 96 LEU A N 1
ATOM 742 C CA . LEU A 1 96 ? 5.827 4.489 -5.044 1.00 92.50 96 LEU A CA 1
ATOM 743 C C . LEU A 1 96 ? 5.147 3.353 -5.803 1.00 92.50 96 LEU A C 1
ATOM 745 O O . LEU A 1 96 ? 4.979 3.432 -7.020 1.00 92.50 96 LEU A O 1
ATOM 749 N N . VAL A 1 97 ? 4.781 2.308 -5.074 1.00 94.12 97 VAL A N 1
ATOM 750 C CA . VAL A 1 97 ? 4.033 1.149 -5.569 1.00 94.12 97 VAL A CA 1
ATOM 751 C C . VAL A 1 97 ? 2.908 0.818 -4.599 1.00 94.12 97 VAL A C 1
ATOM 753 O O . VAL A 1 97 ? 2.977 1.191 -3.429 1.00 94.12 97 VAL A O 1
ATOM 756 N N . VAL A 1 98 ? 1.873 0.139 -5.084 1.00 95.75 98 VAL A N 1
ATOM 757 C CA . VAL A 1 98 ? 0.665 -0.183 -4.318 1.00 95.75 98 VAL A CA 1
ATOM 758 C C . VAL A 1 98 ? 0.378 -1.672 -4.434 1.00 95.75 98 VAL A C 1
ATOM 760 O O . VAL A 1 98 ? 0.696 -2.274 -5.455 1.00 95.75 98 VAL A O 1
ATOM 763 N N . SER A 1 99 ? -0.204 -2.234 -3.382 1.00 96.38 99 SER A N 1
ATOM 764 C CA . SER A 1 99 ? -0.761 -3.582 -3.342 1.00 96.38 99 SER A CA 1
ATOM 765 C C . SER A 1 99 ? -2.066 -3.555 -2.557 1.00 96.38 99 SER A C 1
ATOM 767 O O . SER A 1 99 ? -2.258 -2.681 -1.703 1.00 96.38 99 SER A O 1
ATOM 769 N N . ALA A 1 100 ? -2.959 -4.503 -2.814 1.00 96.31 100 ALA A N 1
ATOM 770 C CA . ALA A 1 100 ? -4.214 -4.615 -2.084 1.00 96.31 100 ALA A CA 1
ATOM 771 C C . ALA A 1 100 ? -4.585 -6.078 -1.830 1.00 96.31 100 ALA A C 1
ATOM 773 O O . ALA A 1 100 ? -4.346 -6.924 -2.682 1.00 96.31 100 ALA A O 1
ATOM 774 N N . GLY A 1 101 ? -5.187 -6.372 -0.680 1.00 96.44 101 GLY A N 1
ATOM 775 C CA . GLY A 1 101 ? -5.583 -7.729 -0.302 1.00 96.44 101 GLY A CA 1
ATOM 776 C C . GLY A 1 101 ? -5.751 -7.909 1.204 1.00 96.44 101 GLY A C 1
ATOM 777 O O . GLY A 1 101 ? -5.484 -7.000 1.992 1.00 96.44 101 GLY A O 1
ATOM 778 N N . ASP A 1 102 ? -6.186 -9.096 1.611 1.00 96.62 102 ASP A N 1
ATOM 779 C CA . ASP A 1 102 ? -6.284 -9.508 3.015 1.00 96.62 102 ASP A CA 1
ATOM 780 C C . ASP A 1 102 ? -4.907 -9.804 3.633 1.00 96.62 102 ASP A C 1
ATOM 782 O O . ASP A 1 102 ? -4.722 -9.697 4.847 1.00 96.62 102 ASP A O 1
ATOM 786 N N . ARG A 1 103 ? -3.916 -10.127 2.797 1.00 97.38 103 ARG A N 1
ATOM 787 C CA . ARG A 1 103 ? -2.536 -10.389 3.191 1.00 97.38 103 ARG A CA 1
ATOM 788 C C . ARG A 1 103 ? -1.548 -9.806 2.183 1.00 97.38 103 ARG A C 1
ATOM 790 O O . ARG A 1 103 ? -1.614 -10.114 1.000 1.00 97.38 103 ARG A O 1
ATOM 797 N N . ILE A 1 104 ? -0.579 -9.026 2.667 1.00 97.38 104 ILE A N 1
ATOM 798 C CA . ILE A 1 104 ? 0.462 -8.389 1.843 1.00 97.38 104 ILE A CA 1
ATOM 799 C C . ILE A 1 104 ? 1.838 -8.630 2.473 1.00 97.38 104 ILE A C 1
ATOM 801 O O . ILE A 1 104 ? 2.068 -8.302 3.637 1.00 97.38 104 ILE A O 1
ATOM 805 N N . VAL A 1 105 ? 2.779 -9.175 1.704 1.00 96.50 105 VAL A N 1
ATOM 806 C CA . VAL A 1 105 ? 4.173 -9.382 2.120 1.00 96.50 105 VAL A CA 1
ATOM 807 C C . VAL A 1 105 ? 5.034 -8.226 1.635 1.00 96.50 105 VAL A C 1
ATOM 809 O O . VAL A 1 105 ? 5.126 -7.965 0.441 1.00 96.50 105 VAL A O 1
ATOM 812 N N . LEU A 1 106 ? 5.720 -7.553 2.549 1.00 95.19 106 LEU A N 1
ATOM 813 C CA . LEU A 1 106 ? 6.722 -6.552 2.219 1.00 95.19 106 LEU A CA 1
ATOM 814 C C . LEU A 1 106 ? 8.043 -7.256 1.881 1.00 95.19 106 LEU A C 1
ATOM 816 O O . LEU A 1 106 ? 8.615 -7.935 2.731 1.00 95.19 106 LEU A O 1
ATOM 820 N N . SER A 1 107 ? 8.525 -7.115 0.644 1.00 91.62 107 SER A N 1
ATOM 821 C CA . SER A 1 107 ? 9.758 -7.768 0.186 1.00 91.62 107 SER A CA 1
ATOM 822 C C . SER A 1 107 ? 10.695 -6.828 -0.570 1.00 91.62 107 SER A C 1
ATOM 824 O O . SER A 1 107 ? 10.287 -6.129 -1.499 1.00 91.62 107 SER A O 1
ATOM 826 N N . GLY A 1 108 ? 11.976 -6.848 -0.215 1.00 81.44 108 GLY A N 1
ATOM 827 C CA . GLY A 1 108 ? 13.042 -6.129 -0.913 1.00 81.44 108 GLY A CA 1
ATOM 828 C C . GLY A 1 108 ? 13.548 -6.857 -2.160 1.00 81.44 108 GLY A C 1
ATOM 829 O O . GLY A 1 108 ? 14.276 -6.276 -2.962 1.00 81.44 108 GLY A O 1
ATOM 830 N N . CYS A 1 109 ? 13.146 -8.117 -2.344 1.00 75.81 109 CYS A N 1
ATOM 831 C CA . CYS A 1 109 ? 13.638 -9.012 -3.394 1.00 75.81 109 CYS A CA 1
ATOM 832 C C . CYS A 1 109 ? 12.811 -8.965 -4.687 1.00 75.81 109 CYS A C 1
ATOM 834 O O . CYS A 1 109 ? 13.026 -9.783 -5.583 1.00 75.81 109 CYS A O 1
ATOM 836 N N . ILE A 1 110 ? 11.865 -8.031 -4.798 1.00 80.19 110 ILE A N 1
ATOM 837 C CA . ILE A 1 110 ? 10.985 -7.911 -5.961 1.00 80.19 110 ILE A CA 1
ATOM 838 C C . ILE A 1 110 ? 11.280 -6.664 -6.792 1.00 80.19 110 ILE A C 1
ATOM 840 O O . ILE A 1 110 ? 11.701 -5.627 -6.280 1.00 80.19 110 ILE A O 1
ATOM 844 N N . VAL A 1 111 ? 11.010 -6.749 -8.097 1.00 77.81 111 VAL A N 1
ATOM 845 C CA . VAL A 1 111 ? 11.061 -5.578 -8.980 1.00 77.81 111 VAL A CA 1
ATOM 846 C C . VAL A 1 111 ? 9.791 -4.739 -8.754 1.00 77.81 111 VAL A C 1
ATOM 848 O O . VAL A 1 111 ? 8.687 -5.276 -8.906 1.00 77.81 111 VAL A O 1
ATOM 851 N N . PRO A 1 112 ? 9.909 -3.444 -8.397 1.00 80.06 112 PRO A N 1
ATOM 852 C CA . PRO A 1 112 ? 8.761 -2.594 -8.091 1.00 80.06 112 PRO A CA 1
ATOM 853 C C . PRO A 1 112 ? 7.724 -2.545 -9.216 1.00 80.06 112 PRO A C 1
ATOM 855 O O . PRO A 1 112 ? 8.071 -2.280 -10.366 1.00 80.06 112 PRO A O 1
ATOM 858 N N . GLY A 1 113 ? 6.452 -2.758 -8.862 1.00 76.94 113 GLY A N 1
ATOM 859 C CA . GLY A 1 113 ? 5.314 -2.584 -9.767 1.00 76.94 113 GLY A CA 1
ATOM 860 C C . GLY A 1 113 ? 5.200 -3.656 -10.847 1.00 76.94 113 GLY A C 1
ATOM 861 O O . GLY A 1 113 ? 4.730 -3.347 -11.928 1.00 76.94 113 GLY A O 1
ATOM 862 N N . THR A 1 114 ? 5.678 -4.879 -10.597 1.00 82.25 114 THR A N 1
ATOM 863 C CA . THR A 1 114 ? 5.720 -5.957 -11.612 1.00 82.25 114 THR A CA 1
ATOM 864 C C . THR A 1 114 ? 4.975 -7.234 -11.226 1.00 82.25 114 THR A C 1
ATOM 866 O O . THR A 1 114 ? 5.028 -8.206 -11.975 1.00 82.25 114 THR A O 1
ATOM 869 N N . HIS A 1 115 ? 4.315 -7.248 -10.065 1.00 84.12 115 HIS A N 1
ATOM 870 C CA . HIS A 1 115 ? 3.634 -8.427 -9.526 1.00 84.12 115 HIS A CA 1
ATOM 871 C C . HIS A 1 115 ? 2.121 -8.207 -9.597 1.00 84.12 115 HIS A C 1
ATOM 873 O O . HIS A 1 115 ? 1.619 -7.329 -8.890 1.00 84.12 115 HIS A O 1
ATOM 879 N N . PRO A 1 116 ? 1.401 -8.924 -10.476 1.00 77.56 116 PRO A N 1
ATOM 880 C CA . PRO A 1 116 ? -0.047 -8.806 -10.586 1.00 77.56 116 PRO A CA 1
ATOM 881 C C . PRO A 1 116 ? -0.802 -9.434 -9.414 1.00 77.56 116 PRO A C 1
ATOM 883 O O . PRO A 1 116 ? -1.926 -9.022 -9.165 1.00 77.56 116 PRO A O 1
ATOM 886 N N . GLU A 1 117 ? -0.196 -10.356 -8.667 1.00 81.81 117 GLU A N 1
ATOM 887 C CA . GLU A 1 117 ? -0.857 -11.155 -7.628 1.00 81.81 117 GLU A CA 1
ATOM 888 C C . GLU A 1 117 ? -1.322 -10.340 -6.405 1.00 81.81 117 GLU A C 1
ATOM 890 O O . GLU A 1 117 ? -2.134 -10.827 -5.626 1.00 81.81 117 GLU A O 1
ATOM 895 N N . GLN A 1 118 ? -0.819 -9.108 -6.239 1.00 87.81 118 GLN A N 1
ATOM 896 C CA . GLN A 1 118 ? -1.110 -8.175 -5.133 1.00 87.81 118 GLN A CA 1
ATOM 897 C C . GLN A 1 118 ? -0.896 -8.730 -3.708 1.00 87.81 118 GLN A C 1
ATOM 899 O O . GLN A 1 118 ? -1.258 -8.084 -2.719 1.00 87.81 118 GLN A O 1
ATOM 904 N N . ASP A 1 119 ? -0.249 -9.884 -3.577 1.00 88.12 119 ASP A N 1
ATOM 905 C CA . ASP A 1 119 ? 0.126 -10.503 -2.306 1.00 88.12 119 ASP A CA 1
ATOM 906 C C . ASP A 1 119 ? 1.507 -10.038 -1.812 1.00 88.12 119 ASP A C 1
ATOM 908 O O . ASP A 1 119 ? 1.916 -10.352 -0.689 1.00 88.12 119 ASP A O 1
ATOM 912 N N . VAL A 1 120 ? 2.225 -9.262 -2.632 1.00 90.12 120 VAL A N 1
ATOM 913 C CA . VAL A 1 120 ? 3.564 -8.750 -2.352 1.00 90.12 120 VAL A CA 1
ATOM 914 C C . VAL A 1 120 ? 3.697 -7.273 -2.724 1.00 90.12 120 VAL A C 1
ATOM 916 O O . VAL A 1 120 ? 3.304 -6.823 -3.798 1.00 90.12 120 VAL A O 1
ATOM 919 N N . LEU A 1 121 ? 4.326 -6.507 -1.838 1.00 92.81 121 LEU A N 1
ATOM 920 C CA . LEU A 1 121 ? 4.636 -5.094 -2.013 1.00 92.81 121 LEU A CA 1
ATOM 921 C C . LEU A 1 121 ? 6.127 -4.869 -1.770 1.00 92.81 121 LEU A C 1
ATOM 923 O O . LEU A 1 121 ? 6.738 -5.515 -0.923 1.00 92.81 121 LEU A O 1
ATOM 927 N N . CYS A 1 122 ? 6.745 -3.944 -2.503 1.00 90.25 122 CYS A N 1
ATOM 928 C CA . CYS A 1 122 ? 8.177 -3.716 -2.341 1.00 90.25 122 CYS A CA 1
ATOM 929 C C . CYS A 1 122 ? 8.445 -3.073 -0.975 1.00 90.25 122 CYS A C 1
ATOM 931 O O . CYS A 1 122 ? 8.009 -1.952 -0.731 1.00 90.25 122 CYS A O 1
ATOM 933 N N . GLY A 1 123 ? 9.150 -3.770 -0.090 1.00 86.06 123 GLY A N 1
ATOM 934 C CA . GLY A 1 123 ? 9.531 -3.291 1.238 1.00 86.06 123 GLY A CA 1
ATOM 935 C C . GLY A 1 123 ? 11.045 -3.278 1.371 1.00 86.06 123 GLY A C 1
ATOM 936 O O . GLY A 1 123 ? 11.679 -4.306 1.180 1.00 86.06 123 GLY A O 1
ATOM 937 N N . LYS A 1 124 ? 11.639 -2.124 1.673 1.00 88.62 124 LYS A N 1
ATOM 938 C CA . LYS A 1 124 ? 13.093 -1.981 1.839 1.00 88.62 124 LYS A CA 1
ATOM 939 C C . LYS A 1 124 ? 13.449 -1.717 3.297 1.00 88.62 124 LYS A C 1
ATOM 941 O O . LYS A 1 124 ? 12.587 -1.350 4.090 1.00 88.62 124 LYS A O 1
ATOM 946 N N . GLY A 1 125 ? 14.725 -1.894 3.629 1.00 90.06 125 GLY A N 1
ATOM 947 C CA . GLY A 1 125 ? 15.249 -1.559 4.950 1.00 90.06 125 GLY A CA 1
ATOM 948 C C . GLY A 1 125 ? 14.538 -2.332 6.058 1.00 90.06 125 GLY A C 1
ATOM 949 O O . GLY A 1 125 ? 14.440 -3.557 6.006 1.00 90.06 125 GLY A O 1
ATOM 950 N N . ALA A 1 126 ? 14.020 -1.615 7.052 1.00 93.69 126 ALA A N 1
ATOM 951 C CA . ALA A 1 126 ? 13.323 -2.203 8.188 1.00 93.69 126 ALA A CA 1
ATOM 952 C C . ALA A 1 126 ? 11.976 -2.843 7.815 1.00 93.69 126 ALA A C 1
ATOM 954 O O . ALA A 1 126 ? 11.439 -3.608 8.615 1.00 93.69 126 ALA A O 1
ATOM 955 N N . MET A 1 127 ? 11.437 -2.563 6.623 1.00 94.19 127 MET A N 1
ATOM 956 C CA . MET A 1 127 ? 10.157 -3.111 6.173 1.00 94.19 127 MET A CA 1
ATOM 957 C C . MET A 1 127 ? 10.276 -4.509 5.570 1.00 94.19 127 MET A C 1
ATOM 959 O O . MET A 1 127 ? 9.269 -5.208 5.472 1.00 94.19 127 MET A O 1
ATOM 963 N N . ASP A 1 128 ? 11.474 -4.919 5.152 1.00 94.56 128 ASP A N 1
ATOM 964 C CA . ASP A 1 128 ? 11.667 -6.196 4.469 1.00 94.56 128 ASP A CA 1
ATOM 965 C C . ASP A 1 128 ? 11.289 -7.385 5.369 1.00 94.56 128 ASP A C 1
ATOM 967 O O . ASP A 1 128 ? 11.632 -7.445 6.555 1.00 94.56 128 ASP A O 1
ATOM 971 N N . GLY A 1 129 ? 10.540 -8.327 4.795 1.00 94.38 129 GLY A N 1
ATOM 972 C CA . GLY A 1 129 ? 10.049 -9.533 5.454 1.00 94.38 129 GLY A CA 1
ATOM 973 C C . GLY A 1 129 ? 8.834 -9.337 6.367 1.00 94.38 129 GLY A C 1
ATOM 974 O O . GLY A 1 129 ? 8.416 -10.306 7.005 1.00 94.38 129 GLY A O 1
ATOM 975 N N . ILE A 1 130 ? 8.270 -8.127 6.465 1.00 96.88 130 ILE A N 1
ATOM 976 C CA . ILE A 1 130 ? 7.037 -7.894 7.230 1.00 96.88 130 ILE A CA 1
ATOM 977 C C . ILE A 1 130 ? 5.844 -8.434 6.444 1.00 96.88 130 ILE A C 1
ATOM 979 O O . ILE A 1 130 ? 5.659 -8.126 5.272 1.00 96.88 130 ILE A O 1
ATOM 983 N N . VAL A 1 131 ? 4.991 -9.197 7.113 1.00 97.81 131 VAL A N 1
ATOM 984 C CA . VAL A 1 131 ? 3.693 -9.638 6.605 1.00 97.81 131 VAL A CA 1
ATOM 985 C C . VAL A 1 131 ? 2.611 -8.799 7.269 1.00 97.81 131 VAL A C 1
ATOM 987 O O . VAL A 1 131 ? 2.543 -8.740 8.498 1.00 97.81 131 VAL A O 1
ATOM 990 N N . LEU A 1 132 ? 1.786 -8.158 6.450 1.00 98.12 132 LEU A N 1
ATOM 991 C CA . LEU A 1 132 ? 0.601 -7.416 6.856 1.00 98.12 132 LEU A CA 1
ATOM 992 C C . LEU A 1 132 ? -0.622 -8.305 6.644 1.00 98.12 132 LEU A C 1
ATOM 994 O O . LEU A 1 132 ? -0.820 -8.806 5.540 1.00 98.12 132 LEU A O 1
ATOM 998 N N . GLU A 1 133 ? -1.437 -8.486 7.678 1.00 98.19 133 GLU A N 1
ATOM 999 C CA . GLU A 1 133 ? -2.686 -9.249 7.604 1.00 98.19 133 GLU A CA 1
ATOM 1000 C C . GLU A 1 133 ? -3.858 -8.382 8.075 1.00 98.19 133 GLU A C 1
ATOM 1002 O O . GLU A 1 133 ? -3.787 -7.700 9.108 1.00 98.19 133 GLU A O 1
ATOM 1007 N N . ALA A 1 134 ? -4.946 -8.418 7.312 1.00 97.56 134 ALA A N 1
ATOM 1008 C CA . ALA A 1 134 ? -6.216 -7.825 7.672 1.00 97.56 134 ALA A CA 1
ATOM 1009 C C . ALA A 1 134 ? -6.824 -8.563 8.871 1.00 97.56 134 ALA A C 1
ATOM 1011 O O . ALA A 1 134 ? -6.937 -9.787 8.894 1.00 97.56 134 ALA A O 1
ATOM 1012 N N . GLY A 1 135 ? -7.268 -7.806 9.870 1.00 96.31 135 GLY A N 1
ATOM 1013 C CA . GLY A 1 135 ? -8.176 -8.298 10.902 1.00 96.31 135 GLY A CA 1
ATOM 1014 C C . GLY A 1 135 ? -9.287 -7.288 11.148 1.00 96.31 135 GLY A C 1
ATOM 1015 O O . GLY A 1 135 ? -9.125 -6.116 10.834 1.00 96.31 135 GLY A O 1
ATOM 1016 N N . GLU A 1 136 ? -10.398 -7.712 11.738 1.00 96.56 136 GLU A N 1
ATOM 1017 C CA . GLU A 1 136 ? -11.530 -6.822 12.033 1.00 96.56 136 GLU A CA 1
ATOM 1018 C C . GLU A 1 136 ? -11.100 -5.591 12.855 1.00 96.56 136 GLU A C 1
ATOM 1020 O O . GLU A 1 136 ? -10.625 -5.727 13.986 1.00 96.56 136 GLU A O 1
ATOM 1025 N N . GLY A 1 137 ? -11.195 -4.398 12.255 1.00 97.06 137 GLY A N 1
ATOM 1026 C CA . GLY A 1 137 ? -10.803 -3.122 12.867 1.00 97.06 137 GLY A CA 1
ATOM 1027 C C . GLY A 1 137 ? -9.308 -2.982 13.179 1.00 97.06 137 GLY A C 1
ATOM 1028 O O . GLY A 1 137 ? -8.920 -2.126 13.978 1.00 97.06 137 GLY A O 1
ATOM 1029 N N . ARG A 1 138 ? -8.452 -3.835 12.602 1.00 97.62 138 ARG A N 1
ATOM 1030 C CA . ARG A 1 138 ? -7.014 -3.882 12.908 1.00 97.62 138 ARG A CA 1
ATOM 1031 C C . ARG A 1 138 ? -6.144 -4.340 11.742 1.00 97.62 138 ARG A C 1
ATOM 1033 O O . ARG A 1 138 ? -6.619 -4.902 10.755 1.00 97.62 138 ARG A O 1
ATOM 1040 N N . VAL A 1 139 ? -4.844 -4.123 11.895 1.00 98.19 139 VAL A N 1
ATOM 1041 C CA . VAL A 1 139 ? -3.785 -4.679 11.048 1.00 98.19 139 VAL A CA 1
ATOM 1042 C C . VAL A 1 139 ? -2.811 -5.441 11.932 1.00 98.19 139 VAL A C 1
ATOM 1044 O O . VAL A 1 139 ? -2.343 -4.925 12.951 1.00 98.19 139 VAL A O 1
ATOM 1047 N N . LEU A 1 140 ? -2.500 -6.668 11.533 1.00 97.94 140 LEU A N 1
ATOM 1048 C CA . LEU A 1 140 ? -1.467 -7.485 12.154 1.00 97.94 140 LEU A CA 1
ATOM 1049 C C . LEU A 1 140 ? -0.194 -7.349 11.318 1.00 97.94 140 LEU A C 1
ATOM 1051 O O . LEU A 1 140 ? -0.219 -7.601 10.119 1.00 97.94 140 LEU A O 1
ATOM 1055 N N . ALA A 1 141 ? 0.913 -6.956 11.943 1.00 97.19 141 ALA A N 1
ATOM 1056 C CA . ALA A 1 141 ? 2.228 -6.920 11.310 1.00 97.19 141 ALA A CA 1
ATOM 1057 C C . ALA A 1 141 ? 3.126 -7.973 11.965 1.00 97.19 141 ALA A C 1
ATOM 1059 O O . ALA A 1 141 ? 3.340 -7.935 13.180 1.00 97.19 141 ALA A O 1
ATOM 1060 N N . ARG A 1 142 ? 3.641 -8.921 11.177 1.00 96.31 142 ARG A N 1
ATOM 1061 C CA . ARG A 1 142 ? 4.433 -10.065 11.660 1.00 96.31 142 ARG A CA 1
ATOM 1062 C C . ARG A 1 142 ? 5.729 -10.221 10.878 1.00 96.31 142 ARG A C 1
ATOM 1064 O O . ARG A 1 142 ? 5.761 -9.949 9.685 1.00 96.31 142 ARG A O 1
ATOM 1071 N N . GLY A 1 143 ? 6.770 -10.751 11.519 1.00 92.75 143 GLY A N 1
ATOM 1072 C CA . GLY A 1 143 ? 8.051 -11.026 10.854 1.00 92.75 143 GLY A CA 1
ATOM 1073 C C . GLY A 1 143 ? 8.793 -9.762 10.396 1.00 92.75 143 GLY A C 1
ATOM 1074 O O . GLY A 1 143 ? 8.394 -8.648 10.726 1.00 92.75 143 GLY A O 1
ATOM 1075 N N . GLY A 1 144 ? 9.913 -9.932 9.695 1.00 89.75 144 GLY A N 1
ATOM 1076 C CA . GLY A 1 144 ? 10.718 -8.824 9.164 1.00 89.75 144 GLY A CA 1
ATOM 1077 C C . GLY A 1 144 ? 11.399 -7.936 10.212 1.00 89.75 144 GLY A C 1
ATOM 1078 O O . GLY A 1 144 ? 11.488 -8.289 11.396 1.00 89.75 144 GLY A O 1
ATOM 1079 N N . GLY A 1 145 ? 11.873 -6.770 9.762 1.00 88.75 145 GLY A N 1
ATOM 1080 C CA . GLY A 1 145 ? 12.561 -5.766 10.584 1.00 88.75 145 GLY A CA 1
ATOM 1081 C C . GLY A 1 145 ? 11.655 -5.019 11.574 1.00 88.75 145 GLY A C 1
ATOM 1082 O O . GLY A 1 145 ? 10.506 -5.393 11.804 1.00 88.75 145 GLY A O 1
ATOM 1083 N N . SER A 1 146 ? 12.178 -3.974 12.216 1.00 90.94 146 SER A N 1
ATOM 1084 C CA . SER A 1 146 ? 11.478 -3.231 13.281 1.00 90.94 146 SER A CA 1
ATOM 1085 C C . SER A 1 146 ? 11.358 -1.741 12.942 1.00 90.94 146 SER A C 1
ATOM 1087 O O . SER A 1 146 ? 12.071 -0.935 13.539 1.00 90.94 146 SER A O 1
ATOM 1089 N N . PRO A 1 147 ? 10.500 -1.364 11.975 1.00 95.50 147 PRO A N 1
ATOM 1090 C CA . PRO A 1 147 ? 10.274 0.034 11.642 1.00 95.50 147 PRO A CA 1
ATOM 1091 C C . PRO A 1 147 ? 9.493 0.742 12.750 1.00 95.50 147 PRO A C 1
ATOM 1093 O O . PRO A 1 147 ? 8.860 0.110 13.603 1.00 95.50 147 PRO A O 1
ATOM 1096 N N . HIS A 1 148 ? 9.498 2.070 12.711 1.00 96.88 148 HIS A N 1
ATOM 1097 C CA . HIS A 1 148 ? 8.568 2.858 13.507 1.00 96.88 148 HIS A CA 1
ATOM 1098 C C . HIS A 1 148 ? 7.152 2.697 12.958 1.00 96.88 148 HIS A C 1
ATOM 1100 O O . HIS A 1 148 ? 6.963 2.567 11.750 1.00 96.88 148 HIS A O 1
ATOM 1106 N N . ALA A 1 149 ? 6.166 2.720 13.854 1.00 97.56 149 ALA A N 1
ATOM 1107 C CA . ALA A 1 149 ? 4.755 2.636 13.514 1.00 97.56 149 ALA A CA 1
ATOM 1108 C C . ALA A 1 149 ? 4.010 3.841 14.095 1.00 97.56 149 ALA A C 1
ATOM 1110 O O . ALA A 1 149 ? 4.150 4.144 15.281 1.00 97.56 149 ALA A O 1
ATOM 1111 N N . GLU A 1 150 ? 3.215 4.518 13.273 1.00 97.62 150 GLU A N 1
ATOM 1112 C CA . GLU A 1 150 ? 2.461 5.709 13.668 1.00 97.62 150 GLU A CA 1
ATOM 1113 C C . GLU A 1 150 ? 1.101 5.732 12.973 1.00 97.62 150 GLU A C 1
ATOM 1115 O O . GLU A 1 150 ? 1.007 5.454 11.779 1.00 97.62 150 GLU A O 1
ATOM 1120 N N . LYS A 1 151 ? 0.040 6.077 13.709 1.00 97.62 151 LYS A N 1
ATOM 1121 C CA . LYS A 1 151 ? -1.281 6.295 13.115 1.00 97.62 151 LYS A CA 1
ATOM 1122 C C . LYS A 1 151 ? -1.469 7.756 12.750 1.00 97.62 151 LYS A C 1
ATOM 1124 O O . LYS A 1 151 ? -1.151 8.641 13.538 1.00 97.62 151 LYS A O 1
ATOM 1129 N N . GLY A 1 152 ? -2.072 7.987 11.595 1.00 97.06 152 GLY A N 1
ATOM 1130 C CA . GLY A 1 152 ? -2.554 9.289 11.171 1.00 97.06 152 GLY A CA 1
ATOM 1131 C C . GLY A 1 152 ? -4.036 9.248 10.828 1.00 97.06 152 GLY A C 1
ATOM 1132 O O . GLY A 1 152 ? -4.628 8.189 10.621 1.00 97.06 152 GLY A O 1
ATOM 1133 N N . ARG A 1 153 ? -4.628 10.435 10.708 1.00 97.00 153 ARG A N 1
ATOM 1134 C CA . ARG A 1 153 ? -5.900 10.613 10.001 1.00 97.00 153 ARG A CA 1
ATOM 1135 C C . ARG A 1 153 ? -5.702 10.257 8.531 1.00 97.00 153 ARG A C 1
ATOM 1137 O O . ARG A 1 153 ? -4.626 10.551 8.023 1.00 97.00 153 ARG A O 1
ATOM 1144 N N . PHE A 1 154 ? -6.693 9.691 7.854 1.00 97.12 154 PHE A N 1
ATOM 1145 C CA . PHE A 1 154 ? -6.685 9.442 6.411 1.00 97.12 154 PHE A CA 1
ATOM 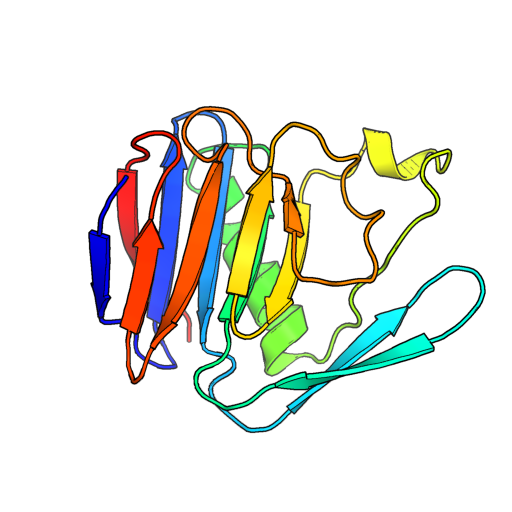1146 C C . PHE A 1 154 ? -7.691 10.343 5.674 1.00 97.12 154 PHE A C 1
ATOM 1148 O O . PHE A 1 154 ? -7.246 11.148 4.853 1.00 97.12 154 PHE A O 1
ATOM 1155 N N . LEU A 1 155 ? -8.985 10.269 6.024 1.00 88.81 155 LEU A N 1
ATOM 1156 C CA . LEU A 1 155 ? -10.075 11.138 5.538 1.00 88.81 155 LEU A CA 1
ATOM 1157 C C . LEU A 1 155 ? -10.509 12.160 6.599 1.00 88.81 155 LEU A C 1
ATOM 1159 O O . LEU A 1 155 ? -10.370 11.873 7.806 1.00 88.81 155 LEU A O 1
#

Sequence (155 aa):
MNGEFALGPDEILFLFDGDNTVGIVKAGHLKRVFIETEDEELVQFLGPEDLIAASCFEGGEKAREMVRSMLFLVREGGTPLLVLRKSHPATQRLKLVVSAGDRIVLSGCIVPGTHPEQDVLCGKGAMDGIVLEAGEGRVLARGGGSPHAEKGRFL

Organism: Methanocella paludicola (strain DSM 17711 / JCM 13418 / NBRC 101707 / SANAE) (NCBI:txid304371)

Radius of gyration: 13.96 Å; chains: 1; bounding box: 32×26×38 Å

Secondary structure (DSSP, 8-state):
--EEEE--TTEEEEEEETTEEEEEEE--S-EEEEEE-SS-EEEEEE-TT-EEEEEESS-SHHHHHHHHHHHHHHHTT-PPEE---TT-TTTTT--EEEEEESEEEEETTS-TT--TTSSEEE--GGGTTPEEEEETTEEEEESS---EEEEEE--

pLDDT: mean 93.62, std 5.15, range [75.81, 98.75]